Protein AF-A0A9Q1L8S9-F1 (afdb_monomer_lite)

Structure (mmCIF, N/CA/C/O backbone):
data_AF-A0A9Q1L8S9-F1
#
_entry.id   AF-A0A9Q1L8S9-F1
#
loop_
_atom_site.group_PDB
_atom_site.id
_atom_site.type_symbol
_atom_site.label_atom_id
_atom_site.label_alt_id
_atom_site.label_comp_id
_atom_site.label_asym_id
_atom_site.label_entity_id
_atom_site.label_seq_id
_atom_site.pdbx_PDB_ins_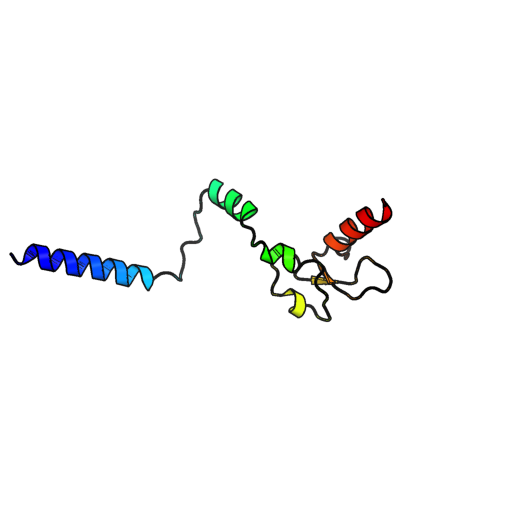code
_atom_site.Cartn_x
_atom_site.Cartn_y
_atom_site.Cartn_z
_atom_site.occupancy
_atom_site.B_iso_or_equiv
_atom_site.auth_seq_id
_atom_site.auth_comp_id
_atom_site.auth_asym_id
_atom_site.auth_atom_id
_atom_site.pdbx_PDB_model_num
ATOM 1 N N . MET A 1 1 ? -36.373 -23.256 51.586 1.00 52.53 1 MET A N 1
ATOM 2 C CA . MET A 1 1 ? -35.069 -22.674 51.180 1.00 52.53 1 MET A CA 1
ATOM 3 C C . MET A 1 1 ? -34.470 -23.369 49.939 1.00 52.53 1 MET A C 1
ATOM 5 O O . MET A 1 1 ? -33.258 -23.423 49.805 1.00 52.53 1 MET A O 1
ATOM 9 N N . ALA A 1 2 ? -35.290 -23.892 49.012 1.00 54.88 2 ALA A N 1
ATOM 10 C CA . ALA A 1 2 ? -34.808 -24.586 47.803 1.00 54.88 2 ALA A CA 1
ATOM 11 C C . ALA A 1 2 ? -34.852 -23.706 46.533 1.00 54.88 2 ALA A C 1
ATOM 13 O O . ALA A 1 2 ? -34.031 -23.876 45.639 1.00 54.88 2 ALA A O 1
ATOM 14 N N . SER A 1 3 ? -35.751 -22.714 46.495 1.00 55.66 3 SER A N 1
ATOM 15 C CA . SER A 1 3 ? -35.989 -21.856 45.321 1.00 55.66 3 SER A CA 1
ATOM 16 C C . SER A 1 3 ? -34.810 -20.922 44.985 1.00 55.66 3 SER A C 1
ATOM 18 O O . SER A 1 3 ? -34.432 -20.786 43.825 1.00 55.66 3 SER A O 1
ATOM 20 N N . PHE A 1 4 ? -34.134 -20.357 45.994 1.00 57.75 4 PHE A N 1
ATOM 21 C CA . PHE A 1 4 ? -33.011 -19.432 45.769 1.00 57.75 4 PHE A CA 1
ATOM 22 C C . PHE A 1 4 ? -31.800 -20.121 45.118 1.00 57.75 4 PHE A C 1
ATOM 24 O O . PHE A 1 4 ? -31.171 -19.576 44.218 1.00 57.75 4 PHE A O 1
ATOM 31 N N . LYS A 1 5 ? -31.514 -21.369 45.514 1.00 57.34 5 LYS A N 1
ATOM 32 C CA . LYS A 1 5 ? -30.410 -22.167 44.955 1.00 57.34 5 LYS A CA 1
ATOM 33 C C . LYS A 1 5 ? -30.668 -22.551 43.492 1.00 57.34 5 LYS A C 1
ATOM 35 O O . LYS A 1 5 ? -29.732 -22.658 42.707 1.00 57.34 5 LYS A O 1
ATOM 40 N N . GLN A 1 6 ? -31.938 -22.709 43.126 1.00 60.47 6 GLN A N 1
ATOM 41 C CA . GLN A 1 6 ? -32.371 -23.043 41.772 1.00 60.47 6 GLN A CA 1
ATOM 42 C C . GLN A 1 6 ? -32.280 -21.833 40.830 1.00 60.47 6 GLN A C 1
ATOM 44 O O . GLN A 1 6 ? -31.834 -21.979 39.695 1.00 60.47 6 GLN A O 1
ATOM 49 N N . ALA A 1 7 ? -32.593 -20.628 41.320 1.00 65.06 7 ALA A N 1
ATOM 50 C CA . ALA A 1 7 ? -32.431 -19.387 40.560 1.00 65.06 7 ALA A CA 1
ATOM 51 C C . ALA A 1 7 ? -30.964 -19.117 40.180 1.00 65.06 7 ALA A C 1
ATOM 53 O O . ALA A 1 7 ? -30.679 -18.762 39.039 1.00 65.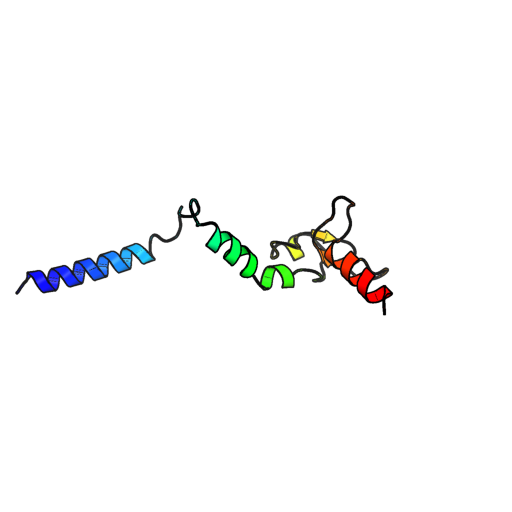06 7 ALA A O 1
ATOM 54 N N . PHE A 1 8 ? -30.022 -19.362 41.097 1.00 67.19 8 PHE A N 1
ATOM 55 C CA . PHE A 1 8 ? -28.589 -19.206 40.814 1.00 67.19 8 PHE A CA 1
ATOM 56 C C . PHE A 1 8 ? -28.085 -20.153 39.721 1.00 67.19 8 PHE A C 1
ATOM 58 O O . PHE A 1 8 ? -27.319 -19.736 38.854 1.00 67.19 8 PHE A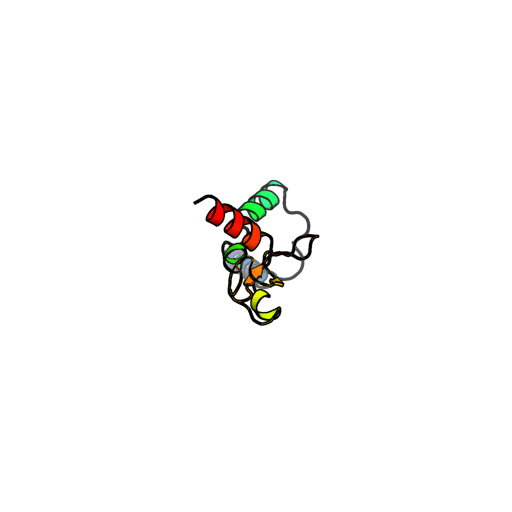 O 1
ATOM 65 N N . LEU A 1 9 ? -28.539 -21.410 39.730 1.00 68.62 9 LEU A N 1
ATOM 66 C CA . LEU A 1 9 ? -28.168 -22.384 38.701 1.00 68.62 9 LEU A CA 1
ATOM 67 C C . LEU A 1 9 ? -28.723 -22.002 37.325 1.00 68.62 9 LEU A C 1
ATOM 69 O O . LEU A 1 9 ? -28.023 -22.152 36.328 1.00 68.62 9 LEU A O 1
ATOM 73 N N . LEU A 1 10 ? -29.944 -21.463 37.271 1.00 67.69 10 LEU A N 1
ATOM 74 C CA . LEU A 1 10 ? -30.540 -20.984 36.023 1.00 67.69 10 LEU A CA 1
ATOM 75 C C . LEU A 1 10 ? -29.763 -19.791 35.457 1.00 67.69 10 LEU A C 1
ATOM 77 O O . LEU A 1 10 ? -29.412 -19.805 34.282 1.00 67.69 10 LEU A O 1
ATOM 81 N N . ILE A 1 11 ? -29.425 -18.799 36.287 1.00 71.56 11 ILE A N 1
ATOM 82 C CA . ILE A 1 11 ? -28.662 -17.617 35.852 1.00 71.56 11 ILE A CA 1
ATOM 83 C C . ILE A 1 11 ? -27.281 -18.024 35.317 1.00 71.56 11 ILE A C 1
ATOM 85 O O . ILE A 1 11 ? -26.886 -17.576 34.242 1.00 71.56 11 ILE A O 1
ATOM 89 N N . ALA A 1 12 ? -26.570 -18.912 36.017 1.00 67.00 12 ALA A N 1
ATOM 90 C CA . ALA A 1 12 ? -25.269 -19.405 35.566 1.00 67.00 12 ALA A CA 1
ATOM 91 C C . ALA A 1 12 ? -25.363 -20.174 34.234 1.00 67.00 12 ALA A C 1
ATOM 93 O O . ALA A 1 12 ? -24.504 -20.015 33.367 1.00 67.00 12 ALA A O 1
ATOM 94 N N . LEU A 1 13 ? -26.426 -20.962 34.043 1.00 66.56 13 LEU A N 1
ATOM 95 C CA . LEU A 1 13 ? -26.670 -21.697 32.803 1.00 66.56 13 LEU A CA 1
ATOM 96 C C . LEU A 1 13 ? -26.963 -20.756 31.622 1.00 66.56 13 LEU A C 1
ATOM 98 O O . LEU A 1 13 ? -26.399 -20.947 30.547 1.00 66.56 13 LEU A O 1
ATOM 102 N N . PHE A 1 14 ? -27.778 -19.714 31.816 1.00 62.81 14 PHE A N 1
ATOM 103 C CA . PHE A 1 14 ? -28.053 -18.717 30.773 1.00 62.81 14 PHE A CA 1
ATOM 104 C C . PHE A 1 14 ? -26.793 -17.953 30.348 1.00 62.81 14 PHE A C 1
ATOM 106 O O . PHE A 1 14 ? -26.596 -17.731 29.153 1.00 62.81 14 PHE A O 1
ATOM 113 N N . VAL A 1 15 ? -25.916 -17.607 31.298 1.00 63.50 15 VAL A N 1
ATOM 114 C CA . VAL A 1 15 ? -24.625 -16.971 30.992 1.00 63.50 15 VAL A CA 1
ATOM 115 C C . VAL A 1 15 ? -23.709 -17.928 30.228 1.00 63.50 15 VAL A C 1
ATOM 117 O O . VAL A 1 15 ? -23.093 -17.516 29.258 1.00 63.50 15 VAL A O 1
ATOM 120 N N . ALA A 1 16 ? -23.644 -19.212 30.591 1.00 59.28 16 ALA A N 1
ATOM 121 C CA . ALA A 1 16 ? -22.812 -20.180 29.872 1.00 59.28 16 ALA A CA 1
ATOM 122 C C . ALA A 1 16 ? -23.290 -20.436 28.427 1.00 59.28 16 ALA A C 1
ATOM 124 O O . ALA A 1 16 ? -22.469 -20.609 27.525 1.00 59.28 16 ALA A O 1
ATOM 125 N N . ILE A 1 17 ? -24.608 -20.432 28.188 1.00 60.09 17 ILE A N 1
ATOM 126 C CA . ILE A 1 17 ? -25.185 -20.624 26.848 1.00 60.09 17 ILE A CA 1
ATOM 127 C C . ILE A 1 17 ? -24.930 -19.401 25.951 1.00 60.09 17 ILE A C 1
ATOM 129 O O . ILE A 1 17 ? -24.651 -19.576 24.765 1.00 60.09 17 ILE A O 1
ATOM 133 N N . SER A 1 18 ? -24.966 -18.174 26.490 1.00 56.94 18 SER A N 1
ATOM 134 C CA . SER A 1 18 ? -24.732 -16.961 25.691 1.00 56.94 18 SER A CA 1
ATOM 135 C C . SER A 1 18 ? -23.288 -16.826 25.200 1.00 56.94 18 SER A C 1
ATOM 137 O O . SER A 1 18 ? -23.072 -16.294 24.113 1.00 56.94 18 SER A O 1
ATOM 139 N N . VAL A 1 19 ? -22.301 -17.363 25.929 1.00 55.12 19 VAL A N 1
ATOM 140 C CA . VAL A 1 19 ? -20.905 -17.360 25.453 1.00 55.12 19 VAL A CA 1
ATOM 141 C C . VAL A 1 19 ? -20.702 -18.352 24.300 1.00 55.12 19 VAL A C 1
ATOM 143 O O . VAL A 1 19 ? -19.932 -18.076 23.383 1.00 55.12 19 VAL A O 1
ATOM 146 N N . ASN A 1 20 ? -21.435 -19.473 24.296 1.00 49.72 20 ASN A N 1
ATOM 147 C CA . ASN A 1 20 ? -21.267 -20.551 23.312 1.00 49.72 20 ASN A CA 1
ATOM 148 C C . ASN A 1 20 ? -22.112 -20.395 22.033 1.00 49.72 20 ASN A C 1
ATOM 150 O O . ASN A 1 20 ? -21.908 -21.139 21.077 1.00 49.72 20 ASN A O 1
ATOM 154 N N . HIS A 1 21 ? -23.042 -19.437 21.988 1.00 43.50 21 HIS A N 1
ATOM 155 C CA . HIS A 1 21 ? -23.880 -19.151 20.816 1.00 43.50 21 HIS A CA 1
ATOM 156 C C . HIS A 1 21 ? -23.582 -17.753 20.259 1.00 43.50 21 HIS A C 1
ATOM 158 O O . HIS A 1 21 ? -24.472 -16.924 20.095 1.00 43.50 21 HIS A O 1
ATOM 164 N N . SER A 1 22 ? -22.308 -17.456 20.011 1.00 48.59 22 SER A N 1
ATOM 165 C CA . SER A 1 22 ? -21.868 -16.134 19.543 1.00 48.59 22 SER A CA 1
ATOM 166 C C . SER A 1 22 ? -21.186 -16.157 18.177 1.00 48.59 22 SER A C 1
ATOM 168 O O . SER A 1 22 ? -20.440 -15.248 17.833 1.00 48.59 22 SER A O 1
ATOM 170 N N . GLN A 1 23 ? -21.486 -17.154 17.347 1.00 49.47 23 GLN A N 1
ATOM 171 C CA . GLN A 1 23 ? -21.197 -17.094 15.918 1.00 49.47 23 GLN A CA 1
ATOM 172 C C . GLN A 1 23 ? -22.333 -17.778 15.177 1.00 49.47 23 GLN A C 1
ATOM 174 O O . GLN A 1 23 ? -22.361 -18.997 15.133 1.00 49.47 23 GLN A O 1
ATOM 179 N N . VAL A 1 24 ? -23.288 -16.992 14.679 1.00 47.75 24 VAL A N 1
ATOM 180 C CA . VAL A 1 24 ? -24.107 -17.214 13.469 1.00 47.75 24 VAL A CA 1
ATOM 181 C C . VAL A 1 24 ? -25.290 -16.238 13.568 1.00 47.75 24 VAL A C 1
ATOM 183 O O . VAL A 1 24 ? -26.246 -16.437 14.304 1.00 47.75 24 VAL A O 1
ATOM 186 N N . MET A 1 25 ? -25.180 -15.158 12.787 1.00 46.22 25 MET A N 1
ATOM 187 C CA . MET A 1 25 ? -26.258 -14.251 12.360 1.00 46.22 25 MET A CA 1
ATOM 188 C C . MET A 1 25 ? -26.835 -13.251 13.380 1.00 46.22 25 MET A C 1
ATOM 190 O O . MET A 1 25 ? -28.006 -13.309 13.733 1.00 46.22 25 MET A O 1
ATOM 194 N N . ALA A 1 26 ? -26.066 -12.213 13.714 1.00 42.84 26 ALA A N 1
ATOM 195 C CA . ALA A 1 26 ? -26.628 -10.930 14.157 1.00 42.84 26 ALA A CA 1
ATOM 196 C C . ALA A 1 26 ? -25.855 -9.753 13.527 1.00 42.84 26 ALA A C 1
ATOM 198 O O . ALA A 1 26 ? -25.286 -8.910 14.209 1.00 42.84 26 ALA A O 1
ATOM 199 N N . LEU A 1 27 ? -25.789 -9.737 12.191 1.00 46.59 27 LEU A N 1
ATOM 200 C CA . LEU A 1 27 ? -25.212 -8.657 11.378 1.00 46.59 27 LEU A CA 1
ATOM 201 C C . LEU A 1 27 ? -26.272 -8.114 10.407 1.00 46.59 27 LEU A C 1
ATOM 203 O O . LEU A 1 27 ? -26.071 -8.146 9.192 1.00 46.59 27 LEU A O 1
ATOM 207 N N . ARG A 1 28 ? -27.451 -7.721 10.903 1.00 46.06 28 ARG A N 1
ATOM 208 C CA . ARG A 1 28 ? -28.505 -7.203 10.013 1.00 46.06 28 ARG A CA 1
ATOM 209 C C . ARG A 1 28 ? -29.130 -5.870 10.412 1.00 46.06 28 ARG A C 1
ATOM 211 O O . ARG A 1 28 ? -29.528 -5.184 9.490 1.00 46.06 28 ARG A O 1
ATOM 218 N N . ASP A 1 29 ? -29.081 -5.434 11.671 1.00 48.72 29 ASP A N 1
ATOM 219 C CA . ASP A 1 29 ? -29.639 -4.122 12.049 1.00 48.72 29 ASP A CA 1
ATOM 220 C C . ASP A 1 29 ? -28.765 -3.419 13.088 1.00 48.72 29 ASP A C 1
ATOM 222 O O . ASP A 1 29 ? -29.042 -3.416 14.287 1.00 48.72 29 ASP A O 1
ATOM 226 N N . LEU A 1 30 ? -27.653 -2.856 12.618 1.00 47.12 30 LEU A N 1
ATOM 227 C CA . LEU A 1 30 ? -26.798 -2.000 13.429 1.00 47.12 30 LEU A CA 1
ATOM 228 C C . LEU A 1 30 ? -27.180 -0.536 13.131 1.00 47.12 30 LEU A C 1
ATOM 230 O O . LEU A 1 30 ? -27.164 -0.169 11.957 1.00 47.12 30 LEU A O 1
ATOM 234 N N . PRO A 1 31 ? -27.551 0.280 14.138 1.00 50.25 31 PRO A N 1
ATOM 235 C CA . PRO A 1 31 ? -28.003 1.654 13.918 1.00 50.25 31 PRO A CA 1
ATOM 236 C C . PRO A 1 31 ? -26.914 2.496 13.241 1.00 50.25 31 PRO A C 1
ATOM 238 O O . PRO A 1 31 ? -25.725 2.261 13.472 1.00 50.25 31 PRO A O 1
ATOM 241 N N . ASP A 1 32 ? -27.316 3.475 12.425 1.00 55.19 32 ASP A N 1
ATOM 242 C CA . ASP A 1 32 ? -26.419 4.299 11.592 1.00 55.19 32 ASP A CA 1
ATOM 243 C C . ASP A 1 32 ? -25.253 4.920 12.383 1.00 55.19 32 ASP A C 1
ATOM 245 O O . ASP A 1 32 ? -24.131 5.013 11.883 1.00 55.19 32 ASP A O 1
ATOM 249 N N . ASP A 1 33 ? -25.472 5.242 13.659 1.00 50.62 33 ASP A N 1
ATOM 250 C CA . ASP A 1 33 ? -24.435 5.756 14.561 1.00 50.62 33 ASP A CA 1
ATOM 251 C C . ASP A 1 33 ? -23.278 4.769 14.785 1.00 50.62 33 ASP A C 1
ATOM 253 O O . ASP A 1 33 ? -22.119 5.166 14.911 1.00 50.62 33 ASP A O 1
ATOM 257 N N . VAL A 1 34 ? -23.552 3.465 14.787 1.00 52.06 34 VAL A N 1
ATOM 258 C CA . VAL A 1 34 ? -22.522 2.429 14.925 1.00 52.06 34 VAL A CA 1
ATOM 259 C C . VAL A 1 34 ? -21.877 2.118 13.572 1.00 52.06 34 VAL A C 1
ATOM 261 O O . VAL A 1 34 ? -20.709 1.738 13.537 1.00 52.06 34 VAL A O 1
ATOM 264 N N . ALA A 1 35 ? -22.574 2.330 12.450 1.00 52.34 35 ALA A N 1
ATOM 265 C CA . ALA A 1 35 ? -21.953 2.309 11.123 1.00 52.34 35 ALA A CA 1
ATOM 266 C C . ALA A 1 35 ? -20.937 3.458 10.969 1.00 52.34 35 ALA A C 1
ATOM 268 O O . ALA A 1 35 ? -19.819 3.228 10.506 1.00 52.34 35 ALA A O 1
ATOM 269 N N . ALA A 1 36 ? -21.267 4.653 11.464 1.00 51.41 36 ALA A N 1
ATOM 270 C CA . ALA A 1 36 ? -20.347 5.789 11.519 1.00 51.41 36 ALA A CA 1
ATOM 271 C C . ALA A 1 36 ? -19.183 5.553 12.503 1.00 51.41 36 ALA A C 1
ATOM 273 O O . ALA A 1 36 ? -18.036 5.916 12.229 1.00 51.41 36 ALA A O 1
ATOM 274 N N . MET A 1 37 ? -19.432 4.887 13.638 1.00 49.25 37 MET A N 1
ATOM 275 C CA . MET A 1 37 ? -18.354 4.467 14.542 1.00 49.25 37 MET A CA 1
ATOM 276 C C . MET A 1 37 ? -17.481 3.365 13.938 1.00 49.25 37 MET A C 1
ATOM 278 O O . MET A 1 37 ? -16.272 3.412 14.129 1.00 49.25 37 MET A O 1
ATOM 282 N N . LYS A 1 38 ? -18.041 2.427 13.163 1.00 45.34 38 LYS A N 1
ATOM 283 C CA . LYS A 1 38 ? -17.295 1.422 12.386 1.00 45.34 38 L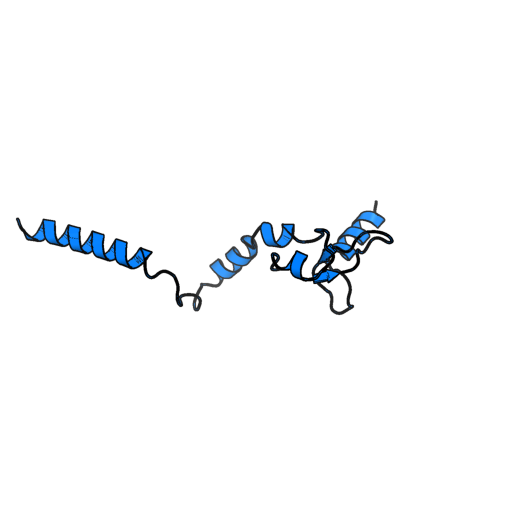YS A CA 1
ATOM 284 C C . LYS A 1 38 ? -16.406 2.072 11.326 1.00 45.34 38 LYS A C 1
ATOM 286 O O . LYS A 1 38 ? -15.321 1.571 11.076 1.00 45.34 38 LYS A O 1
ATOM 291 N N . GLU A 1 39 ? -16.820 3.201 10.759 1.00 51.22 39 GLU A N 1
ATOM 292 C CA . GLU A 1 39 ? -15.992 4.005 9.855 1.00 51.22 39 GLU A CA 1
ATOM 293 C C . GLU A 1 39 ? -14.796 4.647 10.584 1.00 51.22 39 GLU A C 1
ATOM 295 O O . GLU A 1 39 ? -13.695 4.713 10.042 1.00 51.22 39 GLU A O 1
ATOM 300 N N . LYS A 1 40 ? -14.974 5.056 11.851 1.00 49.72 40 LYS A N 1
ATOM 301 C CA . LYS A 1 40 ? -13.889 5.584 12.706 1.00 49.72 40 LYS A CA 1
ATOM 302 C C . LYS A 1 40 ? -13.027 4.513 13.383 1.00 49.72 40 LYS A C 1
ATOM 304 O O . LYS A 1 40 ? -11.902 4.809 13.777 1.00 49.72 40 LYS A O 1
ATOM 309 N N . LEU A 1 41 ? -13.558 3.300 13.526 1.00 46.03 41 LEU A N 1
ATOM 310 C CA . LEU A 1 41 ? -12.908 2.097 14.057 1.00 46.03 41 LEU A CA 1
ATOM 311 C C . LEU A 1 41 ? -12.464 1.133 12.952 1.00 46.03 41 LEU A C 1
ATOM 313 O O . LEU A 1 41 ? -12.075 0.012 13.285 1.00 46.03 41 LEU A O 1
ATOM 317 N N . LEU A 1 42 ? -12.503 1.547 11.671 1.00 53.47 42 LEU A N 1
ATOM 318 C CA . LEU A 1 42 ? -11.806 0.844 10.592 1.00 53.47 42 LEU A CA 1
ATOM 319 C C . LEU A 1 42 ? -10.427 0.483 11.147 1.00 53.47 42 LEU A C 1
ATOM 321 O O . LEU A 1 42 ? -9.741 1.397 11.624 1.00 53.47 42 LEU A O 1
ATOM 325 N N . PRO A 1 43 ? -10.086 -0.818 11.230 1.00 52.56 43 PRO A N 1
ATOM 326 C CA . PRO A 1 43 ? -8.946 -1.268 11.991 1.00 52.56 43 PRO A CA 1
ATOM 327 C C . PRO A 1 43 ? -7.768 -0.408 11.588 1.00 52.56 43 PRO A C 1
ATOM 329 O O . PRO A 1 43 ? -7.483 -0.259 10.406 1.00 52.56 43 PRO A O 1
ATOM 332 N N . LEU A 1 44 ? -7.062 0.169 12.552 1.00 50.84 44 LEU A N 1
ATOM 333 C CA . LEU A 1 44 ? -5.811 0.866 12.260 1.00 50.84 44 LEU A CA 1
ATOM 334 C C . LEU A 1 44 ? -4.867 -0.049 11.440 1.00 50.84 44 LEU A C 1
ATOM 336 O O . LEU A 1 44 ? -4.061 0.455 10.672 1.00 50.84 44 LEU A O 1
ATOM 340 N N . GLY A 1 45 ? -5.058 -1.378 11.509 1.00 50.66 45 GLY A N 1
ATOM 341 C CA . GLY A 1 45 ? -4.506 -2.406 10.614 1.00 50.66 45 GLY A CA 1
ATOM 342 C C . GLY A 1 45 ? -4.809 -2.265 9.111 1.00 50.66 45 GLY A C 1
ATOM 343 O O . GLY A 1 45 ? -3.928 -2.538 8.303 1.00 50.66 45 GLY A O 1
ATOM 344 N N . ASP A 1 46 ? -5.991 -1.782 8.723 1.00 47.91 46 ASP A N 1
ATOM 345 C CA . ASP A 1 46 ? -6.440 -1.662 7.325 1.00 47.91 46 ASP A CA 1
ATOM 346 C C . ASP A 1 46 ? -5.738 -0.537 6.555 1.00 47.91 46 ASP A C 1
ATOM 348 O O . ASP A 1 46 ? -5.641 -0.592 5.330 1.00 47.91 46 ASP A O 1
ATOM 352 N N . ILE A 1 47 ? -5.240 0.479 7.270 1.00 55.19 47 ILE A N 1
ATOM 353 C CA . ILE A 1 47 ? -4.341 1.507 6.723 1.00 55.19 47 ILE A CA 1
ATOM 354 C C . ILE A 1 47 ? -2.881 1.026 6.793 1.00 55.19 47 ILE A C 1
ATOM 356 O O . ILE A 1 47 ? -2.086 1.386 5.929 1.00 55.19 47 ILE A O 1
ATOM 360 N N . ILE A 1 48 ? -2.518 0.200 7.787 1.00 62.31 48 ILE A N 1
ATOM 361 C CA . ILE A 1 48 ? -1.138 -0.283 7.995 1.00 62.31 48 ILE A CA 1
ATOM 362 C C . ILE A 1 48 ? -0.642 -1.151 6.831 1.00 62.31 48 ILE A C 1
ATOM 364 O O . ILE A 1 48 ? 0.556 -1.150 6.552 1.00 62.31 48 ILE A O 1
ATOM 368 N N . THR A 1 49 ? -1.519 -1.877 6.132 1.00 71.94 49 THR A N 1
ATOM 369 C CA . THR A 1 49 ? -1.089 -2.669 4.968 1.00 71.94 49 THR A CA 1
ATOM 370 C C . THR A 1 49 ? -0.816 -1.819 3.732 1.00 71.94 49 THR A C 1
ATOM 372 O O . THR A 1 49 ? -0.067 -2.257 2.862 1.00 71.94 49 THR A O 1
ATOM 375 N N . CYS A 1 50 ? -1.358 -0.603 3.636 1.00 87.00 50 CYS A N 1
ATOM 376 C CA . CYS A 1 50 ? -1.079 0.280 2.510 1.00 87.00 50 CYS A CA 1
ATOM 377 C C . CYS A 1 50 ? 0.408 0.647 2.461 1.00 87.00 50 CYS A C 1
ATOM 379 O O . CYS A 1 50 ? 1.032 0.932 3.481 1.00 87.00 50 CYS A O 1
ATOM 381 N N . LEU A 1 51 ? 0.974 0.668 1.254 1.00 88.56 51 LEU A N 1
ATOM 382 C CA . LEU A 1 51 ? 2.389 0.932 0.979 1.00 88.56 51 LEU A CA 1
ATOM 383 C C . LEU A 1 51 ? 3.363 -0.135 1.527 1.00 88.56 51 LEU A C 1
ATOM 385 O O . LEU A 1 51 ? 4.580 0.013 1.398 1.00 88.56 51 LEU A O 1
ATOM 389 N N . LYS A 1 52 ? 2.858 -1.245 2.088 1.00 90.69 52 LYS A N 1
ATOM 390 C CA . LYS A 1 52 ? 3.666 -2.433 2.408 1.00 90.69 52 LYS A CA 1
ATOM 391 C C . LYS A 1 52 ? 4.222 -3.017 1.112 1.00 90.69 52 LYS A C 1
ATOM 393 O O . LYS A 1 52 ? 3.486 -3.175 0.145 1.00 90.69 52 LYS A O 1
ATOM 398 N N . TYR A 1 53 ? 5.503 -3.372 1.084 1.00 92.75 53 TYR A N 1
ATOM 399 C CA . TYR A 1 53 ? 6.080 -4.038 -0.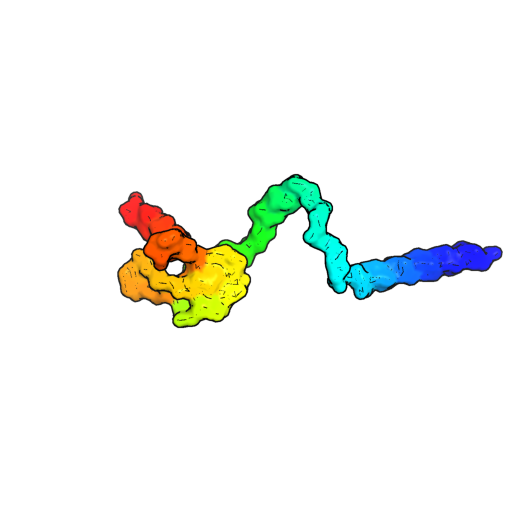084 1.00 92.75 53 TYR A CA 1
ATOM 400 C C . TYR A 1 53 ? 5.444 -5.407 -0.329 1.00 92.75 53 TYR A C 1
ATOM 402 O O . TYR A 1 53 ? 5.238 -6.177 0.610 1.00 92.75 53 TYR A O 1
ATOM 410 N N . CYS A 1 54 ? 5.206 -5.714 -1.598 1.00 93.50 54 CYS A N 1
ATOM 411 C CA . CYS A 1 54 ? 4.613 -6.967 -2.046 1.00 93.50 54 CYS A CA 1
ATOM 412 C C . CYS A 1 54 ? 5.316 -7.472 -3.310 1.00 93.50 54 CYS A C 1
ATOM 414 O O . CYS A 1 54 ? 5.919 -6.699 -4.058 1.00 93.50 54 CYS A O 1
ATOM 416 N N . ASN A 1 55 ? 5.232 -8.778 -3.543 1.00 94.44 55 ASN A N 1
ATOM 417 C CA . ASN A 1 55 ? 5.636 -9.422 -4.793 1.00 94.44 55 ASN A CA 1
ATOM 418 C C . ASN A 1 55 ? 4.439 -10.074 -5.493 1.00 94.44 55 ASN A C 1
ATOM 420 O O . ASN A 1 55 ? 4.440 -10.193 -6.717 1.00 94.44 55 ASN A O 1
ATOM 424 N N . VAL A 1 56 ? 3.436 -10.498 -4.721 1.00 93.94 56 VAL A N 1
ATOM 425 C CA . VAL A 1 56 ? 2.210 -11.139 -5.202 1.00 93.94 56 VAL A CA 1
ATOM 426 C C . VAL A 1 56 ? 0.986 -10.575 -4.483 1.00 93.94 56 VAL A C 1
ATOM 428 O O . VAL A 1 56 ? 1.090 -10.031 -3.387 1.00 93.94 56 VAL A O 1
ATOM 431 N N . GLU A 1 57 ? -0.192 -10.746 -5.081 1.00 90.69 57 GLU A N 1
ATOM 432 C CA . GLU A 1 57 ? -1.461 -10.229 -4.549 1.00 90.69 57 GLU A CA 1
ATOM 433 C C . GLU A 1 57 ? -1.768 -10.724 -3.125 1.00 90.69 57 GLU A C 1
ATOM 435 O O . GLU A 1 57 ? -2.244 -9.973 -2.276 1.00 90.69 57 GLU A O 1
ATOM 440 N N . SER A 1 58 ? -1.426 -11.980 -2.820 1.00 91.19 58 SER A N 1
ATOM 441 C CA . SER A 1 58 ? -1.660 -12.566 -1.497 1.00 91.19 58 SER A CA 1
ATOM 442 C C . SER A 1 58 ? -0.898 -11.862 -0.372 1.00 91.19 58 SER A C 1
ATOM 444 O O . SER A 1 58 ? -1.338 -11.927 0.773 1.00 91.19 58 SER A O 1
ATOM 446 N N . ASP A 1 59 ? 0.189 -11.142 -0.670 1.00 90.94 59 ASP A N 1
ATOM 447 C CA . ASP A 1 59 ? 0.950 -10.377 0.332 1.00 90.94 59 ASP A CA 1
ATOM 448 C C . ASP A 1 59 ? 0.138 -9.206 0.923 1.00 90.94 59 ASP A C 1
ATOM 450 O O . ASP A 1 59 ? 0.474 -8.687 1.998 1.00 90.94 59 ASP A O 1
ATOM 454 N N . CYS A 1 60 ? -0.920 -8.804 0.208 1.00 90.88 60 CYS A N 1
ATOM 455 C CA . CYS A 1 60 ? -1.842 -7.723 0.541 1.00 90.88 60 CYS A CA 1
ATOM 456 C C . CYS A 1 60 ? -3.206 -8.232 1.041 1.00 90.88 60 CYS A C 1
ATOM 458 O O . CYS A 1 60 ? -4.060 -7.427 1.405 1.00 90.88 60 CYS A O 1
ATOM 460 N N . SER A 1 61 ? -3.412 -9.554 1.098 1.00 85.44 61 SER A N 1
ATOM 461 C CA . SER A 1 61 ? -4.700 -10.166 1.471 1.00 85.44 61 SER A CA 1
ATOM 462 C C . SER A 1 61 ? -5.130 -9.903 2.919 1.00 85.44 61 SER A C 1
ATOM 464 O O . SER A 1 61 ? -6.311 -10.021 3.238 1.00 85.44 61 SER A O 1
ATOM 466 N N . ASP A 1 62 ? -4.194 -9.480 3.771 1.00 79.69 62 ASP A N 1
ATOM 467 C CA . ASP A 1 62 ? -4.455 -9.083 5.157 1.00 79.69 62 ASP A CA 1
ATOM 468 C C . ASP A 1 62 ? -5.178 -7.725 5.270 1.00 79.69 62 ASP A C 1
ATOM 470 O O . ASP A 1 62 ? -5.645 -7.362 6.348 1.00 79.69 62 ASP A O 1
ATOM 474 N N . GLY A 1 63 ? -5.224 -6.937 4.187 1.00 77.81 63 GLY A N 1
ATOM 475 C CA . GLY A 1 63 ? -5.778 -5.586 4.181 1.00 77.81 63 GLY A CA 1
ATOM 476 C C . GLY A 1 63 ? -7.183 -5.508 3.595 1.00 77.81 63 GLY A C 1
ATOM 477 O O . GLY A 1 63 ? -7.419 -5.963 2.481 1.00 77.81 63 GLY A O 1
ATOM 478 N N . TRP A 1 64 ? -8.103 -4.826 4.282 1.00 80.69 64 TRP A N 1
ATOM 479 C CA . TRP A 1 64 ? -9.420 -4.506 3.716 1.00 80.69 64 TRP A CA 1
ATOM 480 C C . TRP A 1 64 ? -9.354 -3.445 2.605 1.00 80.69 64 TRP A C 1
ATOM 482 O O . TRP A 1 64 ? -10.094 -3.507 1.623 1.00 80.69 64 TRP A O 1
ATOM 492 N N . LEU A 1 65 ? -8.486 -2.438 2.766 1.00 85.75 65 LEU A N 1
ATOM 493 C CA . LEU A 1 65 ? -8.442 -1.263 1.888 1.00 85.75 65 LEU A CA 1
ATOM 494 C C . LEU A 1 65 ? -7.392 -1.379 0.777 1.00 85.75 65 LEU A C 1
ATOM 496 O O . LEU A 1 65 ? -7.675 -1.048 -0.375 1.00 85.75 65 LEU A O 1
ATOM 500 N N . CYS A 1 66 ? -6.192 -1.841 1.128 1.00 89.88 66 CYS A N 1
ATOM 501 C CA . CYS A 1 66 ? -5.056 -2.007 0.225 1.00 89.88 66 CYS A CA 1
ATOM 502 C C . CYS A 1 66 ? -4.787 -3.490 -0.016 1.00 89.88 66 CYS A C 1
ATOM 504 O O . CYS A 1 66 ? -3.858 -4.057 0.552 1.00 89.88 66 CYS A O 1
ATOM 506 N N . TYR A 1 67 ? -5.638 -4.101 -0.838 1.00 89.88 67 TYR A N 1
ATOM 507 C CA . TYR A 1 67 ? -5.594 -5.529 -1.156 1.00 89.88 67 TYR A CA 1
ATOM 508 C C . TYR A 1 67 ? -4.871 -5.848 -2.467 1.00 89.88 67 TYR A C 1
ATOM 510 O O . TYR A 1 67 ? -4.705 -7.023 -2.772 1.00 89.88 67 TYR A O 1
ATOM 518 N N . ASN A 1 68 ? -4.426 -4.830 -3.218 1.00 92.31 68 ASN A N 1
ATOM 519 C CA . ASN A 1 68 ? -3.792 -5.042 -4.515 1.00 92.31 68 ASN A CA 1
ATOM 520 C C . ASN A 1 68 ? -2.289 -4.831 -4.470 1.00 92.31 68 ASN A C 1
ATOM 522 O O . ASN A 1 68 ? -1.834 -3.801 -3.976 1.00 92.31 68 ASN A O 1
ATOM 526 N N . CYS A 1 69 ? -1.525 -5.740 -5.065 1.00 93.44 69 CYS A N 1
ATOM 527 C CA . CYS A 1 69 ? -0.096 -5.565 -5.255 1.00 93.44 69 CYS A CA 1
ATOM 528 C C . CYS A 1 69 ? 0.181 -4.835 -6.573 1.00 93.44 69 CYS A C 1
ATOM 530 O O . CYS A 1 69 ? 0.166 -5.428 -7.652 1.00 93.44 69 CYS A O 1
ATOM 532 N N . VAL A 1 70 ? 0.455 -3.532 -6.492 1.00 93.31 70 VAL A N 1
ATOM 533 C CA . VAL A 1 70 ? 0.639 -2.675 -7.671 1.00 93.31 70 VAL A CA 1
ATOM 534 C C . VAL A 1 70 ? 2.053 -2.106 -7.752 1.00 93.31 70 VAL A C 1
ATOM 536 O O . VAL A 1 70 ? 2.739 -1.987 -6.731 1.00 93.31 70 VAL A O 1
ATOM 539 N N . PRO A 1 71 ? 2.521 -1.721 -8.954 1.00 92.50 71 PRO A N 1
ATOM 540 C CA . PRO A 1 71 ? 3.766 -0.979 -9.092 1.00 92.50 71 PRO A CA 1
ATOM 541 C C . PRO A 1 71 ? 3.761 0.285 -8.226 1.00 92.50 71 PRO A C 1
ATOM 543 O O . PRO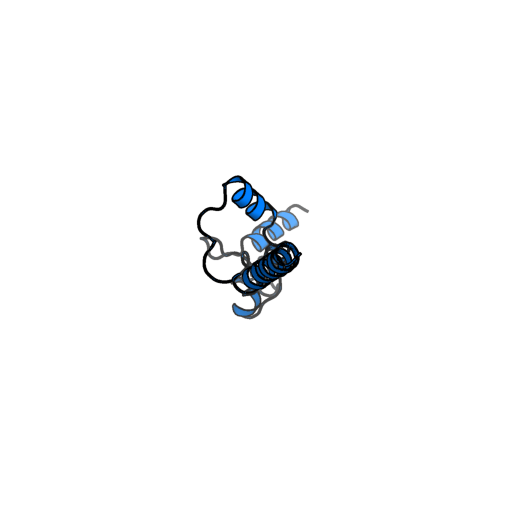 A 1 71 ? 2.759 0.996 -8.139 1.00 92.50 71 PRO A O 1
ATOM 546 N N . SER A 1 72 ? 4.899 0.587 -7.599 1.00 90.25 72 SER A N 1
ATOM 547 C CA . SER A 1 72 ? 5.037 1.816 -6.819 1.00 90.25 72 SER A CA 1
ATOM 548 C C . SER A 1 72 ? 4.908 3.055 -7.701 1.00 90.25 72 SER A C 1
ATOM 550 O O . SER A 1 72 ? 5.365 3.081 -8.842 1.00 90.25 72 SER A O 1
ATOM 552 N N . ALA A 1 73 ? 4.373 4.134 -7.129 1.00 89.00 73 ALA A N 1
ATOM 553 C CA . ALA A 1 73 ? 4.333 5.437 -7.785 1.00 89.00 73 ALA A CA 1
ATOM 554 C C . ALA A 1 73 ? 5.732 6.059 -7.998 1.00 89.00 73 ALA A C 1
ATOM 556 O O . ALA A 1 73 ? 5.865 7.015 -8.766 1.00 89.00 73 ALA A O 1
ATOM 557 N N . PHE A 1 74 ? 6.774 5.543 -7.336 1.00 87.81 74 PHE A N 1
ATOM 558 C CA . PHE A 1 74 ? 8.156 5.999 -7.495 1.00 87.81 74 PHE A CA 1
ATOM 559 C C . PHE A 1 74 ? 8.912 5.106 -8.484 1.00 87.81 74 PHE A C 1
ATOM 561 O O . PHE A 1 74 ? 8.991 3.890 -8.311 1.00 87.81 74 PHE A O 1
ATOM 568 N N . ALA A 1 75 ? 9.503 5.715 -9.514 1.00 85.94 75 ALA A N 1
ATOM 569 C CA . ALA A 1 75 ? 10.268 4.985 -10.520 1.00 85.94 75 ALA A CA 1
ATOM 570 C C . ALA A 1 75 ? 11.443 4.228 -9.874 1.00 85.94 75 ALA A C 1
ATOM 572 O O . ALA A 1 75 ? 12.237 4.813 -9.140 1.00 85.94 75 ALA A O 1
ATOM 573 N N . GLY A 1 76 ? 11.542 2.925 -10.149 1.00 86.31 76 GLY A N 1
ATOM 574 C CA . GLY A 1 76 ? 12.579 2.048 -9.592 1.00 86.31 76 GLY A CA 1
ATOM 575 C C . GLY A 1 76 ? 12.291 1.502 -8.188 1.00 86.31 76 GLY A C 1
ATOM 576 O O . GLY A 1 76 ? 13.076 0.696 -7.688 1.00 86.31 76 GLY A O 1
ATOM 577 N N . ALA A 1 77 ? 11.181 1.887 -7.551 1.00 88.44 77 ALA A N 1
ATOM 578 C CA . ALA A 1 77 ? 10.766 1.304 -6.280 1.00 88.44 77 ALA A CA 1
ATOM 579 C C . ALA A 1 77 ? 10.023 -0.031 -6.472 1.00 88.44 77 ALA A C 1
ATOM 581 O O . ALA A 1 77 ? 9.404 -0.286 -7.505 1.00 88.44 77 ALA A O 1
ATOM 582 N N . ARG A 1 78 ? 10.083 -0.890 -5.446 1.00 92.50 78 ARG A N 1
ATOM 583 C CA . ARG A 1 78 ? 9.376 -2.182 -5.416 1.00 92.50 78 ARG A CA 1
ATOM 584 C C . ARG A 1 78 ? 7.864 -1.980 -5.361 1.00 92.50 78 ARG A C 1
ATOM 586 O O . ARG A 1 78 ? 7.413 -0.999 -4.768 1.00 92.50 78 ARG A O 1
ATOM 593 N N . SER A 1 79 ? 7.115 -2.935 -5.913 1.00 93.94 79 SER A N 1
ATOM 594 C CA . SER A 1 79 ? 5.654 -2.994 -5.817 1.00 93.94 79 SER A CA 1
ATOM 595 C C . SER A 1 79 ? 5.174 -2.937 -4.370 1.00 93.94 79 SER A C 1
ATOM 597 O O . SER A 1 79 ? 5.864 -3.382 -3.445 1.00 93.94 79 SER A O 1
ATOM 599 N N . GLN A 1 80 ? 4.003 -2.341 -4.180 1.00 93.50 80 GLN A N 1
ATOM 600 C CA . GLN A 1 80 ? 3.422 -2.068 -2.875 1.00 93.50 80 GLN A CA 1
ATOM 601 C C . GLN A 1 80 ? 1.929 -2.384 -2.865 1.00 93.50 80 GLN A C 1
ATOM 603 O O . GLN A 1 80 ? 1.246 -2.251 -3.881 1.00 93.50 80 GLN A O 1
ATOM 608 N N . CYS A 1 81 ? 1.433 -2.771 -1.696 1.00 93.12 81 CYS A N 1
ATOM 609 C CA . CYS A 1 81 ? 0.017 -2.941 -1.445 1.00 93.12 81 CYS A CA 1
ATOM 610 C C . CYS A 1 81 ? -0.686 -1.587 -1.526 1.00 93.12 81 CYS A C 1
ATOM 612 O O . CYS A 1 81 ? -0.344 -0.653 -0.799 1.00 93.12 81 CYS A O 1
ATOM 614 N N . ASP A 1 82 ? -1.676 -1.473 -2.398 1.00 93.19 82 ASP A N 1
ATOM 615 C CA . ASP A 1 82 ? -2.432 -0.247 -2.603 1.00 93.19 82 ASP A CA 1
ATOM 616 C C . ASP A 1 82 ? -3.884 -0.564 -2.994 1.00 93.19 82 ASP A C 1
ATOM 618 O O . ASP A 1 82 ? -4.280 -1.701 -3.282 1.00 93.19 82 ASP A O 1
ATOM 622 N N . LYS A 1 83 ? -4.703 0.478 -2.998 1.00 91.81 83 LYS A N 1
ATOM 623 C CA . LYS A 1 83 ? -6.019 0.475 -3.612 1.00 91.81 83 LYS A CA 1
ATOM 624 C C . LYS A 1 83 ? -5.866 0.886 -5.073 1.00 91.81 83 LYS A C 1
ATOM 626 O O . LYS A 1 83 ? -5.401 1.992 -5.348 1.00 91.81 83 LYS A O 1
ATOM 631 N N . LEU A 1 84 ? -6.311 0.039 -5.999 1.00 90.88 84 LEU A N 1
ATOM 632 C CA . LEU A 1 84 ? -6.391 0.422 -7.405 1.00 90.88 84 LEU A CA 1
ATOM 633 C C . LEU A 1 84 ? -7.432 1.525 -7.628 1.00 90.88 84 LEU A C 1
ATOM 635 O O . LEU A 1 84 ? -8.560 1.473 -7.128 1.00 90.88 84 LEU A O 1
ATOM 639 N N . THR A 1 85 ? -7.057 2.519 -8.423 1.00 87.50 85 THR A N 1
ATOM 640 C CA . THR A 1 85 ? -7.979 3.476 -9.028 1.00 87.50 85 THR A CA 1
ATOM 641 C C . THR A 1 85 ? -8.612 2.885 -10.290 1.00 87.50 85 THR A C 1
ATOM 643 O O . THR A 1 85 ? -8.152 1.889 -10.848 1.00 87.50 85 THR A O 1
ATOM 646 N N . VAL A 1 86 ? -9.635 3.565 -10.816 1.00 87.06 86 VAL A N 1
ATOM 647 C CA . VAL A 1 86 ? -10.236 3.240 -12.124 1.00 87.06 86 VAL A CA 1
ATOM 648 C C . VAL A 1 86 ? -9.246 3.339 -13.293 1.00 87.06 86 VAL A C 1
ATOM 650 O O . VAL A 1 86 ? -9.524 2.823 -14.370 1.00 87.06 86 VAL A O 1
ATOM 653 N N . THR A 1 87 ? -8.105 4.004 -13.093 1.00 84.62 87 THR A N 1
ATOM 654 C CA . THR A 1 87 ? -7.053 4.179 -14.103 1.00 84.62 87 THR A CA 1
ATOM 655 C C . THR A 1 87 ? -5.989 3.085 -14.060 1.00 84.62 87 THR A C 1
ATOM 657 O O . THR A 1 87 ? -5.093 3.098 -14.898 1.00 84.62 87 THR A O 1
ATOM 660 N N . GLY A 1 88 ? -6.074 2.131 -13.125 1.00 86.00 88 GLY A N 1
ATOM 661 C CA . GLY A 1 88 ? -5.066 1.078 -12.983 1.00 86.00 88 GLY A CA 1
ATOM 662 C C . GLY A 1 88 ? -3.922 1.418 -12.020 1.00 86.00 88 GLY A C 1
ATOM 663 O O . GLY A 1 88 ? -3.009 0.614 -11.862 1.00 86.00 88 GLY A O 1
ATOM 664 N N . GLU A 1 89 ? -3.935 2.600 -11.397 1.00 88.06 89 GLU A N 1
ATOM 665 C CA . GLU A 1 89 ? -2.832 3.106 -10.570 1.00 88.06 89 GLU A CA 1
ATOM 666 C C . GLU A 1 89 ? -3.097 2.930 -9.067 1.00 88.06 89 GLU A C 1
ATOM 668 O O . GLU A 1 89 ? -4.243 2.836 -8.630 1.00 88.06 89 GLU A O 1
ATOM 673 N N . GLY A 1 90 ? -2.035 2.927 -8.254 1.00 91.56 90 GLY A N 1
ATOM 674 C CA . GLY A 1 90 ? -2.144 2.935 -6.792 1.00 91.56 90 GLY A CA 1
ATOM 675 C C . GLY A 1 90 ? -2.613 4.290 -6.247 1.00 91.56 90 GLY A C 1
ATOM 676 O O . GLY A 1 90 ? -1.973 5.324 -6.468 1.00 91.56 90 GLY A O 1
ATOM 677 N N . TYR A 1 91 ? -3.733 4.306 -5.527 1.00 91.19 91 TYR A N 1
ATOM 678 C CA . TYR A 1 91 ? -4.333 5.520 -4.971 1.00 91.19 91 TYR A CA 1
ATOM 679 C C . TYR A 1 91 ? -3.450 6.180 -3.902 1.00 91.19 91 TYR A C 1
ATOM 681 O O . TYR A 1 91 ? -3.210 7.388 -3.939 1.00 91.19 91 TYR A O 1
ATOM 689 N N . PHE A 1 92 ? -2.936 5.413 -2.941 1.00 91.00 92 PHE A N 1
ATOM 690 C CA . PHE A 1 92 ? -2.124 5.969 -1.859 1.00 91.00 92 PHE A CA 1
ATOM 691 C C . PHE A 1 92 ? -0.717 6.330 -2.335 1.00 91.00 92 PHE A C 1
ATOM 693 O O . PHE A 1 92 ? -0.192 7.381 -1.952 1.00 91.00 92 PHE A O 1
ATOM 700 N N . GLY A 1 93 ? -0.131 5.523 -3.222 1.00 90.31 93 GLY A N 1
ATOM 701 C CA . GLY A 1 93 ? 1.160 5.797 -3.843 1.00 90.31 93 GLY A CA 1
ATOM 702 C C . GLY A 1 93 ? 1.153 7.106 -4.636 1.00 90.31 93 GLY A C 1
ATOM 703 O O . GLY A 1 93 ? 2.071 7.920 -4.495 1.00 90.31 93 GLY A O 1
ATOM 704 N N . THR A 1 94 ? 0.105 7.360 -5.425 1.00 89.81 94 THR A N 1
ATOM 705 C CA . THR A 1 94 ? -0.025 8.608 -6.202 1.00 89.81 94 THR A CA 1
ATOM 706 C C . THR A 1 94 ? -0.169 9.839 -5.306 1.00 89.81 94 THR A C 1
ATOM 708 O O . THR A 1 94 ? 0.505 10.846 -5.544 1.00 89.81 94 THR A O 1
ATOM 711 N N . ILE A 1 95 ? -0.950 9.758 -4.222 1.00 89.31 95 ILE A N 1
ATOM 712 C CA . ILE A 1 95 ? -1.050 10.838 -3.225 1.00 89.31 95 ILE A CA 1
ATOM 713 C C . ILE A 1 95 ? 0.303 11.097 -2.554 1.00 89.31 95 ILE A C 1
ATOM 715 O O . ILE A 1 95 ? 0.692 12.256 -2.379 1.00 89.31 95 ILE A O 1
ATOM 719 N N . LEU A 1 96 ? 1.033 10.041 -2.182 1.00 87.75 96 LEU A N 1
ATOM 720 C CA . LEU A 1 96 ? 2.339 10.170 -1.540 1.00 87.75 96 LEU A CA 1
ATOM 721 C C . LEU A 1 96 ? 3.356 10.843 -2.468 1.00 87.75 96 LEU A C 1
ATOM 723 O O . LEU A 1 96 ? 4.025 11.791 -2.056 1.00 87.75 96 LEU A O 1
ATOM 727 N N . ARG A 1 97 ? 3.425 10.418 -3.734 1.00 88.38 97 ARG A N 1
ATOM 728 C CA . ARG A 1 97 ? 4.278 11.050 -4.749 1.00 88.38 97 ARG A CA 1
ATOM 729 C C . ARG A 1 97 ? 3.919 12.522 -4.948 1.00 88.38 97 ARG A C 1
ATOM 731 O O . ARG A 1 97 ? 4.809 13.367 -5.002 1.00 88.38 97 ARG A O 1
ATOM 738 N N . ALA A 1 98 ? 2.628 12.847 -5.019 1.00 88.12 98 ALA A N 1
ATOM 739 C CA . ALA A 1 98 ? 2.168 14.225 -5.168 1.00 88.12 98 ALA A CA 1
ATOM 740 C C . ALA A 1 98 ? 2.546 15.112 -3.969 1.00 88.12 98 ALA A C 1
ATOM 742 O O . ALA A 1 98 ? 2.806 16.299 -4.154 1.00 88.12 98 ALA A O 1
ATOM 743 N N . LYS A 1 99 ? 2.594 14.557 -2.749 1.00 87.94 99 LYS A N 1
ATOM 744 C CA . LYS A 1 99 ? 3.107 15.262 -1.563 1.00 87.94 99 LYS A CA 1
ATOM 745 C C . LYS A 1 99 ? 4.624 15.432 -1.610 1.00 87.94 99 LYS A C 1
ATOM 747 O O . LYS A 1 99 ? 5.097 16.521 -1.318 1.00 87.94 99 LYS A O 1
ATOM 752 N N . TYR A 1 100 ? 5.359 14.389 -1.995 1.00 86.75 100 TYR A N 1
ATOM 753 C CA . TYR A 1 100 ? 6.819 14.432 -2.095 1.00 86.75 100 TYR A CA 1
ATOM 754 C C . TYR A 1 100 ? 7.299 15.468 -3.118 1.00 86.75 100 TYR A C 1
ATOM 756 O O . TYR A 1 100 ? 8.175 16.257 -2.810 1.00 86.75 100 TYR A O 1
ATOM 764 N N . ASN A 1 101 ? 6.667 15.544 -4.292 1.00 88.44 101 ASN A N 1
ATOM 765 C CA . ASN A 1 101 ? 7.030 16.508 -5.340 1.00 88.44 101 ASN A CA 1
ATOM 766 C C . ASN A 1 101 ? 6.697 17.977 -5.002 1.00 88.44 101 ASN A C 1
ATOM 768 O O . ASN A 1 101 ? 7.018 18.866 -5.786 1.00 88.44 101 ASN A O 1
ATOM 772 N N . LYS A 1 102 ? 5.973 18.232 -3.905 1.00 82.31 102 LYS A N 1
ATOM 773 C CA . LYS A 1 102 ? 5.675 19.587 -3.411 1.00 82.31 102 LYS A CA 1
ATOM 774 C C . LYS A 1 102 ? 6.699 20.083 -2.383 1.00 82.31 102 LYS A C 1
ATOM 776 O O . LYS A 1 102 ? 6.566 21.219 -1.933 1.00 82.31 102 LYS A O 1
ATOM 781 N N . ILE A 1 103 ? 7.642 19.228 -1.987 1.00 58.75 103 ILE A N 1
ATOM 782 C CA . ILE A 1 103 ? 8.780 19.530 -1.112 1.00 58.75 103 ILE A CA 1
ATOM 783 C C . ILE A 1 103 ? 9.982 19.829 -2.006 1.00 58.75 103 ILE A C 1
ATOM 785 O O . ILE A 1 103 ? 10.704 20.795 -1.686 1.00 58.75 103 ILE A O 1
#

Sequence (103 aa):
MASFKQAFLLIALFVAISVNHSQVMALRDLPDDVAAMKEKLLPLGDIITCLKYCNVESDCSDGWLCYNCVPSAFAGARSQCDKLTVTGEGYFGTILRAKYNKI

Radius of gyration: 23.7 Å; chains: 1; bounding box: 49×44×65 Å

InterPro domains:
  IPR004231 Carboxypeptidase A inhibitor-like [PF02977] (43-85)

Secondary structure (DSSP, 8-state):
--HHHHHHHHHHHHHHHHHHS-SS---S---HHHHHHHHHSS-HHHHHTTT-B-SSGGGGTT-SS--EEE--SSTTPPPEEEPBPTTSSBHHHHHHHHHHTT-

Foldseek 3Di:
DVVVVVVVVVVVVVVVVVVVPPDDDDPDDDDVVVVVVCVVPVPPQQVVQWFAADDDQVSQCSHPAQSGFADAPDPPDGTGRAHQDPVRDGPVRVVVVVVVVVD

Organism: NCBI:txid402998

pLDDT: mean 72.54, std 18.15, range [42.84, 94.44]